Protein AF-A0A950GEF7-F1 (afdb_monomer)

Radius of gyration: 13.42 Å; Cα contacts (8 Å, |Δi|>4): 44; chains: 1; bounding box: 31×29×28 Å

Solvent-accessible surface area (backbone atoms only — not comparable to full-atom values): 3709 Å² total; per-residue (Å²): 128,95,65,90,85,55,65,45,80,46,82,62,33,86,38,83,57,90,92,48,76,40,31,58,72,36,42,68,35,58,76,67,75,46,68,42,79,57,72,82,51,69,68,58,42,62,76,68,58,89,78,85,82,85,134

Foldseek 3Di:
DPDDWDWAADCQFDDDPPPDPGRHVRVVCVVVVHTHTDDDDPVVCVVPPPDDDDD

Mean predicted aligned error: 3.31 Å

Nearest PDB structures (foldseek):
  1fm2-assembly1_B  TM=9.940E-01  e=2.863E-03  Brevundimonas diminuta
  1or0-assembly2_D  TM=9.894E-01  e=2.863E-03  Pseudomonas sp. SY-77-1
  3jtq-assembly1_B  TM=9.930E-01  e=3.276E-03  Pseudomonas sp. GK16
  2ae5-assembly1_B  TM=9.944E-01  e=4.287E-03  Pseudomonas sp. GK16
  3s8r-assembly2_B  TM=9.865E-01  e=8.403E-03  Pseudomonas sp. SY-77-1

Structure (mmCIF, N/CA/C/O backbone):
data_AF-A0A950GEF7-F1
#
_entry.id   AF-A0A950GEF7-F1
#
loop_
_atom_site.group_PDB
_atom_site.id
_atom_site.type_symbol
_atom_site.label_atom_id
_atom_site.label_alt_id
_atom_site.label_comp_id
_atom_site.label_asym_id
_atom_site.label_entity_id
_atom_site.label_seq_id
_atom_site.pdbx_PDB_ins_code
_atom_site.Cartn_x
_atom_site.Cartn_y
_atom_site.Cartn_z
_atom_site.occupancy
_atom_site.B_iso_or_equiv
_atom_site.auth_seq_id
_atom_site.auth_comp_id
_atom_site.auth_asym_id
_atom_site.auth_atom_id
_atom_site.pdbx_PDB_model_num
ATOM 1 N N . SER A 1 1 ? -17.200 -1.014 15.348 1.00 55.66 1 SER A N 1
ATOM 2 C CA . SER A 1 1 ? -16.731 0.249 15.953 1.00 55.66 1 SER A CA 1
ATOM 3 C C . SER A 1 1 ? -16.596 1.297 14.858 1.00 55.66 1 SER A C 1
ATOM 5 O O . SER A 1 1 ? -16.202 0.955 13.749 1.00 55.66 1 SER A O 1
ATOM 7 N N . SER A 1 2 ? -16.927 2.562 15.122 1.00 71.31 2 SER A N 1
ATOM 8 C CA . SER A 1 2 ? -16.732 3.684 14.186 1.00 71.31 2 SER A CA 1
ATOM 9 C C . SER A 1 2 ? -15.262 4.139 14.153 1.00 71.31 2 SER A C 1
ATOM 11 O O . SER A 1 2 ? -14.953 5.308 14.364 1.00 71.31 2 SER A O 1
ATOM 13 N N . GLY A 1 3 ? -14.335 3.190 13.988 1.00 79.44 3 GLY A N 1
ATOM 14 C CA . GLY A 1 3 ? -12.897 3.454 14.009 1.00 79.44 3 GLY A CA 1
ATOM 15 C C . GLY A 1 3 ? -12.446 4.353 12.854 1.00 79.44 3 GLY A C 1
ATOM 16 O O . GLY A 1 3 ? -13.128 4.465 11.834 1.00 79.44 3 GLY A O 1
ATOM 17 N N . ALA A 1 4 ? -11.274 4.980 13.005 1.00 88.81 4 ALA A N 1
ATOM 18 C CA . ALA A 1 4 ? -10.737 5.877 11.982 1.00 88.81 4 ALA A CA 1
ATOM 19 C C . ALA A 1 4 ? -10.612 5.180 10.617 1.00 88.81 4 ALA A C 1
ATOM 21 O O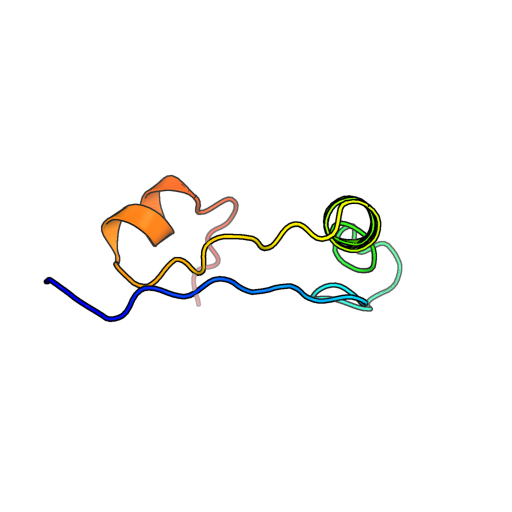 . ALA A 1 4 ? -10.112 4.049 10.521 1.00 88.81 4 ALA A O 1
ATOM 22 N N . ARG A 1 5 ? -11.064 5.880 9.572 1.00 92.00 5 ARG A N 1
ATOM 23 C CA . ARG A 1 5 ? -10.906 5.481 8.174 1.00 92.00 5 ARG A CA 1
ATOM 24 C C . ARG A 1 5 ? -9.617 6.087 7.633 1.00 92.00 5 ARG A C 1
ATOM 26 O O . ARG A 1 5 ? -9.303 7.232 7.929 1.00 92.00 5 ARG A O 1
ATOM 33 N N . SER A 1 6 ? -8.884 5.299 6.864 1.00 94.88 6 SER A N 1
ATOM 34 C CA . SER A 1 6 ? -7.639 5.703 6.228 1.00 94.88 6 SER A CA 1
ATOM 35 C C . SER A 1 6 ? -7.468 4.983 4.898 1.00 94.88 6 SER A C 1
ATOM 37 O O . SER A 1 6 ? -8.033 3.899 4.672 1.00 94.88 6 SER A O 1
ATOM 39 N N . GLU A 1 7 ? -6.675 5.614 4.043 1.00 97.44 7 GLU A N 1
ATOM 40 C CA . GLU A 1 7 ? -6.242 5.116 2.748 1.00 97.44 7 GLU A CA 1
ATOM 41 C C . GLU A 1 7 ? -4.720 5.258 2.654 1.00 97.44 7 GLU A C 1
ATOM 43 O O . GLU A 1 7 ? -4.132 6.133 3.291 1.00 97.44 7 GLU A O 1
ATOM 48 N N . VAL A 1 8 ? -4.074 4.341 1.939 1.00 97.31 8 VAL A N 1
ATOM 49 C CA . VAL A 1 8 ? -2.620 4.163 1.930 1.00 97.31 8 VAL A CA 1
ATOM 50 C C . VAL A 1 8 ? -2.127 3.737 0.552 1.00 97.31 8 VAL A C 1
ATOM 52 O O . VAL A 1 8 ? -2.871 3.167 -0.248 1.00 97.31 8 VAL A O 1
ATOM 55 N N . LEU A 1 9 ? -0.843 3.971 0.302 1.00 98.00 9 LEU A N 1
ATOM 56 C CA . LEU A 1 9 ? -0.140 3.522 -0.890 1.00 98.00 9 LEU A CA 1
ATOM 57 C C . LEU A 1 9 ? 1.337 3.290 -0.551 1.00 98.00 9 LEU A C 1
ATOM 59 O O . LEU A 1 9 ? 1.921 4.067 0.200 1.00 98.00 9 LEU A O 1
ATOM 63 N N . LEU A 1 10 ? 1.934 2.236 -1.112 1.00 98.00 10 LEU A N 1
ATOM 64 C CA . LEU A 1 10 ? 3.369 1.956 -1.022 1.00 98.00 10 LEU A CA 1
ATOM 65 C C . LEU A 1 10 ? 3.970 1.993 -2.430 1.00 98.00 10 LEU A C 1
ATOM 67 O O . LEU A 1 10 ? 3.739 1.081 -3.219 1.00 98.00 10 LEU A O 1
ATOM 71 N N . THR A 1 11 ? 4.747 3.029 -2.751 1.00 96.12 11 THR A N 1
ATOM 72 C CA . THR A 1 11 ? 5.324 3.212 -4.099 1.00 96.12 11 THR A CA 1
ATOM 73 C C . THR A 1 11 ? 6.390 2.175 -4.455 1.00 96.12 11 THR A C 1
ATOM 75 O O . THR A 1 11 ? 6.631 1.944 -5.633 1.00 96.12 11 THR A O 1
ATOM 78 N N . TYR A 1 12 ? 6.985 1.514 -3.460 1.00 95.44 12 TYR A N 1
ATOM 79 C CA . TYR A 1 12 ? 7.968 0.435 -3.642 1.00 95.44 12 TYR A CA 1
ATOM 80 C C . TYR A 1 12 ? 7.472 -0.917 -3.109 1.00 95.44 12 TYR A C 1
ATOM 82 O O . TYR A 1 12 ? 8.269 -1.785 -2.747 1.00 95.44 12 TYR A O 1
ATOM 90 N N . GLY A 1 13 ? 6.148 -1.080 -3.018 1.00 96.31 13 GLY A N 1
ATOM 91 C CA . GLY A 1 13 ? 5.538 -2.319 -2.554 1.00 96.31 13 GLY A CA 1
ATOM 92 C C . GLY A 1 13 ? 5.852 -2.651 -1.089 1.00 96.31 13 GLY A C 1
ATOM 93 O O . GLY A 1 13 ? 6.321 -1.807 -0.327 1.00 96.31 13 GLY A O 1
ATOM 94 N N . ASN A 1 14 ? 5.541 -3.880 -0.671 1.00 97.81 14 ASN A N 1
ATOM 95 C CA . ASN A 1 14 ? 5.710 -4.337 0.717 1.00 97.81 14 ASN A CA 1
ATOM 96 C C . ASN A 1 14 ? 6.762 -5.449 0.884 1.00 97.81 14 ASN A C 1
ATOM 98 O O . ASN A 1 14 ? 7.016 -5.892 2.002 1.00 97.81 14 ASN A O 1
ATOM 102 N N . ALA A 1 15 ? 7.367 -5.938 -0.201 1.00 97.69 15 ALA A N 1
ATOM 103 C CA . ALA A 1 15 ? 8.432 -6.937 -0.122 1.00 97.69 15 ALA A CA 1
ATOM 104 C C . ALA A 1 15 ? 9.426 -6.803 -1.279 1.00 97.69 15 ALA A C 1
ATOM 106 O O . ALA A 1 15 ? 9.029 -6.771 -2.440 1.00 97.69 15 ALA A O 1
ATOM 107 N N . SER A 1 16 ? 10.720 -6.812 -0.949 1.00 96.50 16 SER A N 1
ATOM 108 C CA . SER A 1 16 ? 11.840 -6.603 -1.880 1.00 96.50 16 SER A CA 1
ATOM 109 C C . SER A 1 16 ? 12.679 -7.858 -2.156 1.00 96.50 16 SER A C 1
ATOM 111 O O . SER A 1 16 ? 13.705 -7.781 -2.830 1.00 96.50 16 SER A O 1
ATOM 113 N N . ARG A 1 17 ? 12.276 -9.030 -1.640 1.00 96.81 17 ARG A N 1
ATOM 114 C CA . ARG A 1 17 ? 12.977 -10.291 -1.932 1.00 96.81 17 ARG A CA 1
ATOM 115 C C . ARG A 1 17 ? 12.908 -10.599 -3.439 1.00 96.81 17 ARG A C 1
ATOM 117 O O . ARG A 1 17 ? 11.837 -10.414 -4.023 1.00 96.81 17 ARG A O 1
ATOM 124 N N . PRO A 1 18 ? 13.990 -11.109 -4.061 1.00 95.94 18 PRO A N 1
ATOM 125 C CA . PRO A 1 18 ? 13.963 -11.531 -5.461 1.00 95.94 18 PRO A CA 1
ATOM 126 C C . PRO A 1 18 ? 12.805 -12.495 -5.744 1.00 95.94 18 PRO A C 1
ATOM 128 O O . PRO A 1 18 ? 12.566 -13.422 -4.971 1.00 95.94 18 PRO A O 1
ATOM 131 N N . GLY A 1 19 ? 12.070 -12.255 -6.832 1.00 93.19 19 GLY A N 1
ATOM 132 C CA . GLY A 1 19 ? 10.900 -13.054 -7.219 1.00 93.19 19 GLY A CA 1
ATOM 133 C C . GLY A 1 19 ? 9.602 -12.738 -6.463 1.00 93.19 19 GLY A C 1
ATOM 134 O O . GLY A 1 19 ? 8.569 -13.321 -6.780 1.00 93.19 19 GLY A O 1
ATOM 135 N N . SER A 1 20 ? 9.612 -11.818 -5.491 1.00 95.44 20 SER A N 1
ATOM 136 C CA . SER A 1 20 ? 8.387 -11.363 -4.826 1.00 95.44 20 SER A CA 1
ATOM 137 C C . SER A 1 20 ? 7.467 -10.631 -5.813 1.00 95.44 20 SER A C 1
ATOM 139 O O . SER A 1 20 ? 7.920 -9.690 -6.470 1.00 95.44 20 SER A O 1
ATOM 141 N N . PRO A 1 21 ? 6.164 -10.959 -5.870 1.00 95.19 21 PRO A N 1
ATOM 142 C CA . PRO A 1 21 ? 5.214 -10.203 -6.684 1.00 95.19 21 PRO A CA 1
ATOM 143 C C . PRO A 1 21 ? 4.895 -8.821 -6.086 1.00 95.19 21 PRO A C 1
ATOM 145 O O . PRO A 1 21 ? 4.326 -7.973 -6.763 1.00 95.19 21 PRO A O 1
ATOM 148 N N . HIS A 1 22 ? 5.277 -8.566 -4.830 1.00 97.25 22 HIS A N 1
ATOM 149 C CA . HIS A 1 22 ? 4.823 -7.411 -4.050 1.00 97.25 22 HIS A CA 1
ATOM 150 C C . HIS A 1 22 ? 5.791 -6.220 -4.027 1.00 97.25 22 HIS A C 1
ATOM 152 O O . HIS A 1 22 ? 5.706 -5.405 -3.110 1.00 97.25 22 HIS A O 1
ATOM 158 N N . ILE A 1 23 ? 6.737 -6.123 -4.971 1.00 96.44 23 ILE A N 1
ATOM 159 C CA . ILE A 1 23 ? 7.676 -4.985 -5.063 1.00 96.44 23 ILE A CA 1
ATOM 160 C C . ILE A 1 23 ? 7.107 -3.815 -5.882 1.00 96.44 23 ILE A C 1
ATOM 162 O O . ILE A 1 23 ? 7.409 -2.658 -5.612 1.00 96.44 23 ILE A O 1
ATOM 166 N N . ALA A 1 24 ? 6.262 -4.107 -6.872 1.00 95.69 24 ALA A N 1
ATOM 167 C CA . ALA A 1 24 ? 5.753 -3.124 -7.832 1.00 95.69 24 ALA A CA 1
ATOM 168 C C . ALA A 1 24 ? 4.230 -3.212 -8.045 1.00 95.69 24 ALA A C 1
ATOM 170 O O . ALA A 1 24 ? 3.681 -2.504 -8.887 1.00 95.69 24 ALA A O 1
ATOM 171 N N . ASP A 1 25 ? 3.531 -4.049 -7.271 1.00 96.75 25 ASP A N 1
ATOM 172 C CA . ASP A 1 25 ? 2.096 -4.337 -7.441 1.00 96.75 25 ASP A CA 1
ATOM 173 C C . ASP A 1 25 ? 1.165 -3.137 -7.200 1.00 96.75 25 ASP A C 1
ATOM 175 O O . ASP A 1 25 ? -0.028 -3.205 -7.496 1.00 96.75 25 ASP A O 1
ATOM 179 N N . GLN A 1 26 ? 1.712 -2.034 -6.689 1.00 97.69 26 GLN A N 1
ATOM 180 C CA . GLN A 1 26 ? 0.991 -0.800 -6.396 1.00 97.69 26 GLN A CA 1
ATOM 181 C C . GLN A 1 26 ? 1.333 0.378 -7.313 1.00 97.69 26 GLN A C 1
ATOM 183 O O . GLN A 1 26 ? 0.745 1.454 -7.173 1.00 97.69 26 GLN A O 1
ATOM 188 N N . LEU A 1 27 ? 2.258 0.198 -8.261 1.00 97.12 27 LEU A N 1
ATOM 189 C CA . LEU A 1 27 ? 2.589 1.243 -9.231 1.00 97.12 27 LEU A CA 1
ATOM 190 C C . LEU A 1 27 ? 1.381 1.701 -10.067 1.00 97.12 27 LEU A C 1
ATOM 192 O O . LEU A 1 27 ? 1.254 2.912 -10.251 1.00 97.12 27 LEU A O 1
ATOM 196 N N . PRO A 1 28 ? 0.444 0.826 -10.492 1.00 97.50 28 PRO A N 1
ATOM 197 C CA . PRO A 1 28 ? -0.744 1.285 -11.209 1.00 97.50 28 PRO A CA 1
ATOM 198 C C . PRO A 1 28 ? -1.598 2.265 -10.391 1.00 97.50 28 PRO A C 1
ATOM 200 O O . PRO A 1 28 ? -2.131 3.232 -10.926 1.00 97.50 28 PRO A O 1
ATOM 203 N N . GLN A 1 29 ? -1.726 2.063 -9.078 1.00 98.31 29 GLN A N 1
ATOM 204 C CA . GLN A 1 29 ? -2.459 2.977 -8.201 1.00 98.31 29 GLN A CA 1
ATOM 205 C C . GLN A 1 29 ? -1.715 4.308 -8.052 1.00 98.31 29 GLN A C 1
ATOM 207 O O . GLN A 1 29 ? -2.352 5.358 -8.076 1.00 98.31 29 GLN A O 1
ATOM 212 N N . PHE A 1 30 ? -0.381 4.276 -7.963 1.00 97.75 30 PHE A N 1
ATOM 213 C CA . PHE A 1 30 ? 0.436 5.491 -7.944 1.00 97.75 30 PHE A CA 1
ATOM 214 C C . PHE A 1 30 ? 0.255 6.326 -9.216 1.00 97.75 30 PHE A C 1
ATOM 216 O O . PHE A 1 30 ? -0.028 7.520 -9.123 1.00 97.75 30 PHE A O 1
A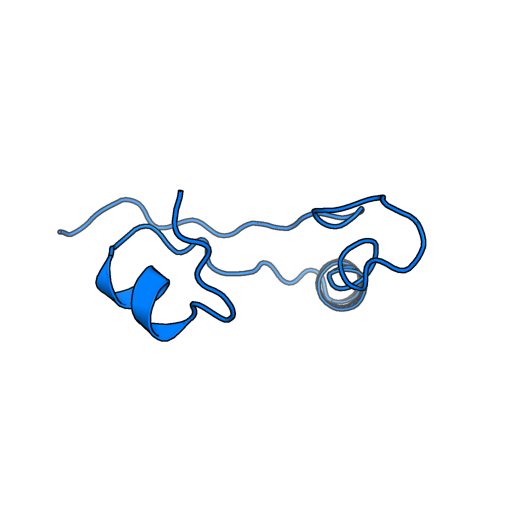TOM 223 N N . GLU A 1 31 ? 0.348 5.693 -10.388 1.00 98.12 31 GLU A N 1
ATOM 224 C CA . GLU A 1 31 ? 0.150 6.344 -11.688 1.00 98.12 31 GLU A CA 1
ATOM 225 C C . GLU A 1 31 ? -1.231 7.008 -11.782 1.00 98.12 31 GLU A C 1
ATOM 227 O O . GLU A 1 31 ? -1.353 8.162 -12.192 1.00 98.12 31 GLU A O 1
ATOM 232 N N . ASN A 1 32 ? -2.265 6.318 -11.296 1.00 98.19 32 ASN A N 1
ATOM 233 C CA . ASN A 1 32 ? -3.643 6.804 -11.301 1.00 98.19 32 ASN A CA 1
ATOM 234 C C . ASN A 1 32 ? -3.990 7.743 -10.130 1.00 98.19 32 ASN A C 1
ATOM 236 O O . ASN A 1 32 ? -5.152 8.120 -9.982 1.00 98.19 32 ASN A O 1
ATOM 240 N N . LYS A 1 33 ? -3.022 8.118 -9.278 1.00 97.81 33 LYS A N 1
ATOM 241 C CA . LYS A 1 33 ? -3.248 8.905 -8.047 1.00 97.81 33 LYS A CA 1
ATOM 242 C C . LYS A 1 33 ? -4.350 8.316 -7.150 1.00 97.81 33 LYS A C 1
ATOM 244 O O . LYS A 1 33 ? -5.080 9.046 -6.481 1.00 97.81 33 LYS A O 1
ATOM 249 N N . ALA A 1 34 ? -4.466 6.993 -7.140 1.00 98.31 34 ALA A N 1
ATOM 250 C CA . ALA A 1 34 ? -5.436 6.252 -6.355 1.00 98.31 34 ALA A CA 1
ATOM 251 C C . ALA A 1 34 ? -4.794 5.728 -5.065 1.00 98.31 34 ALA A C 1
ATOM 253 O O . ALA A 1 34 ? -3.661 5.243 -5.059 1.00 98.31 34 ALA A O 1
ATOM 254 N N . LEU A 1 35 ? -5.540 5.785 -3.963 1.00 98.25 35 LEU A N 1
ATOM 255 C CA . LEU A 1 35 ? -5.149 5.169 -2.698 1.00 98.25 35 LEU A CA 1
ATOM 256 C C . LEU A 1 35 ? -5.932 3.873 -2.478 1.00 98.25 35 LEU A C 1
ATOM 258 O O . LEU A 1 35 ? -7.010 3.666 -3.035 1.00 98.25 35 LEU A O 1
ATOM 262 N N . ARG A 1 36 ? -5.386 2.978 -1.651 1.00 96.88 36 ARG A N 1
ATOM 263 C CA . ARG A 1 36 ? -6.053 1.738 -1.240 1.00 96.88 36 ARG A CA 1
ATOM 264 C C . ARG A 1 36 ? -6.584 1.880 0.175 1.00 96.88 36 ARG A C 1
ATOM 266 O O . ARG A 1 36 ? -5.924 2.452 1.038 1.00 96.88 36 ARG A O 1
ATOM 273 N N . ARG A 1 37 ? -7.745 1.293 0.455 1.00 96.19 37 ARG A N 1
ATOM 274 C CA . ARG A 1 37 ? -8.296 1.242 1.814 1.00 96.19 37 ARG A CA 1
ATOM 275 C C . ARG A 1 37 ? -7.339 0.497 2.751 1.00 96.19 37 ARG A C 1
ATOM 277 O O . ARG A 1 37 ? -6.972 -0.640 2.476 1.00 96.19 37 ARG A O 1
ATOM 284 N N . ALA A 1 38 ? -7.007 1.092 3.896 1.00 96.00 38 ALA A 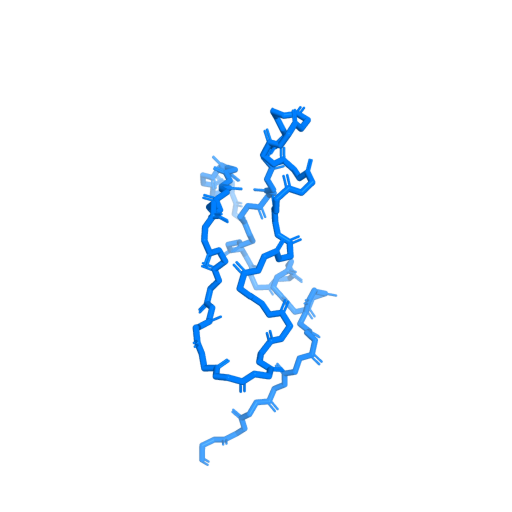N 1
ATOM 285 C CA . ALA A 1 38 ? -6.364 0.350 4.977 1.00 96.00 38 ALA A CA 1
ATOM 286 C C . ALA A 1 38 ? -7.424 -0.437 5.767 1.00 96.00 38 ALA A C 1
ATOM 288 O O . ALA A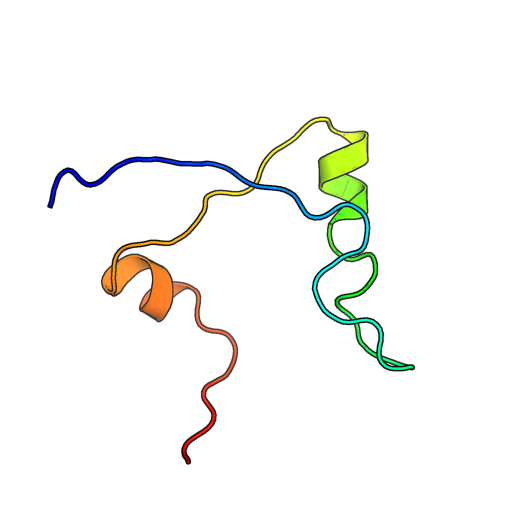 1 38 ? -8.315 0.159 6.389 1.00 96.00 38 ALA A O 1
ATOM 289 N N . TRP A 1 39 ? -7.340 -1.768 5.738 1.00 94.94 39 TRP A N 1
ATOM 290 C CA . TRP A 1 39 ? -8.194 -2.648 6.540 1.00 94.94 39 TRP A CA 1
ATOM 291 C C . TRP A 1 39 ? -7.742 -2.612 7.999 1.00 94.94 39 TRP A C 1
ATOM 293 O O . TRP A 1 39 ? -6.565 -2.801 8.298 1.00 94.94 39 TRP A O 1
ATOM 303 N N .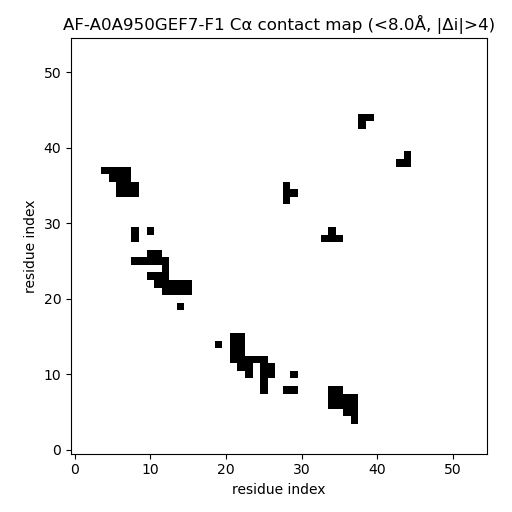 ARG A 1 40 ? -8.668 -2.308 8.910 1.00 93.00 40 ARG A N 1
ATOM 304 C CA . ARG A 1 40 ? -8.358 -2.094 10.336 1.00 93.00 40 ARG A CA 1
ATOM 305 C C . ARG A 1 40 ? -9.249 -2.881 11.280 1.00 93.00 40 ARG A C 1
ATOM 307 O O . ARG A 1 40 ? -8.863 -3.109 12.422 1.00 93.00 40 ARG A O 1
ATOM 314 N N . ASP A 1 41 ? -10.445 -3.249 10.840 1.00 92.38 41 ASP A N 1
ATOM 315 C CA . ASP A 1 41 ? -11.328 -4.120 11.598 1.00 92.38 41 ASP A CA 1
ATOM 316 C C . ASP A 1 41 ? -11.115 -5.581 11.189 1.00 92.38 41 ASP A C 1
ATOM 318 O O . ASP A 1 41 ? -10.723 -5.885 10.063 1.00 92.38 41 ASP A O 1
ATOM 322 N N . ARG A 1 42 ? -11.380 -6.494 12.126 1.00 93.56 42 ARG A N 1
ATOM 323 C CA . ARG A 1 42 ? -11.167 -7.929 11.923 1.00 93.56 42 ARG A CA 1
ATOM 324 C C . ARG A 1 42 ? -11.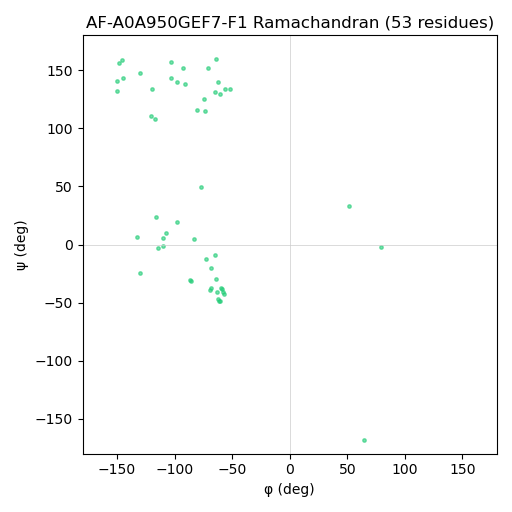954 -8.473 10.728 1.00 93.56 42 ARG A C 1
ATOM 326 O O . ARG A 1 42 ? -11.396 -9.252 9.968 1.00 93.56 42 ARG A O 1
ATOM 333 N N . GLY A 1 43 ? -13.202 -8.040 10.541 1.00 94.56 43 GLY A N 1
ATOM 334 C CA . GLY A 1 43 ? -14.054 -8.537 9.461 1.00 94.56 43 GLY A CA 1
ATOM 335 C C . GLY A 1 43 ? -13.475 -8.223 8.083 1.00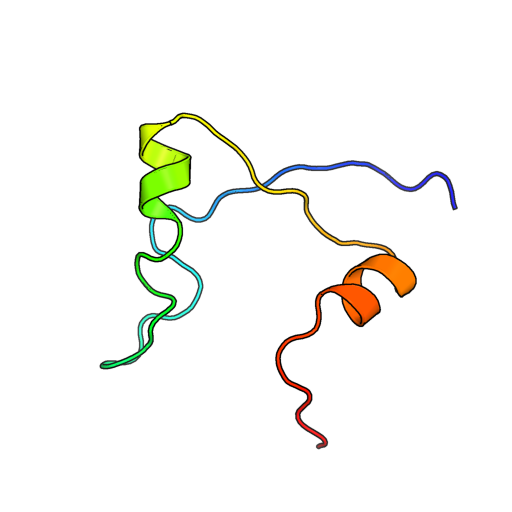 94.56 43 GLY A C 1
ATOM 336 O O . GLY A 1 43 ? -13.362 -9.118 7.248 1.00 94.56 43 GLY A O 1
ATOM 337 N N . THR A 1 44 ? -13.036 -6.980 7.857 1.00 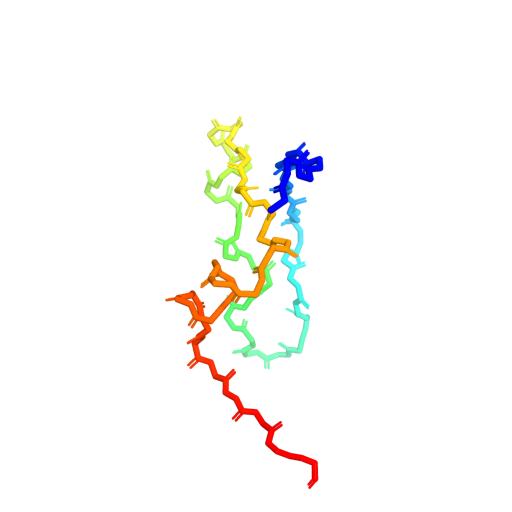94.12 44 THR A N 1
ATOM 338 C CA . THR A 1 44 ? -12.414 -6.605 6.576 1.00 94.12 44 THR A CA 1
ATOM 339 C C . THR A 1 44 ? -11.061 -7.274 6.363 1.00 94.12 44 THR A C 1
ATOM 341 O O . THR A 1 44 ? -10.774 -7.698 5.245 1.00 94.12 44 THR A O 1
ATOM 344 N N . VAL A 1 45 ? -10.251 -7.438 7.413 1.00 96.12 45 VAL A N 1
ATOM 345 C CA . VAL A 1 45 ? -8.992 -8.195 7.320 1.00 96.12 45 VAL A CA 1
ATOM 346 C C . VAL A 1 45 ? -9.264 -9.647 6.924 1.00 96.12 45 VAL A C 1
ATOM 348 O O . VAL A 1 45 ? -8.658 -10.147 5.978 1.00 96.12 45 VAL A O 1
ATOM 351 N N . GLU A 1 46 ? -10.201 -10.321 7.591 1.00 97.44 46 GLU A N 1
ATOM 352 C CA . GLU A 1 46 ? -10.529 -11.726 7.330 1.00 97.44 46 GLU A CA 1
ATOM 353 C C . GLU A 1 46 ? -11.075 -11.949 5.918 1.00 97.44 46 GLU A C 1
ATOM 355 O O . GLU A 1 46 ? -10.659 -12.904 5.262 1.00 97.44 46 GLU A O 1
ATOM 360 N N . GLN A 1 47 ? -11.939 -11.051 5.434 1.00 97.62 47 GLN A N 1
ATOM 361 C CA . GLN A 1 47 ? -12.506 -11.103 4.081 1.00 97.62 47 GLN A CA 1
ATOM 362 C C . GLN A 1 47 ? -11.453 -10.942 2.978 1.00 97.62 47 GLN A C 1
ATOM 364 O O . GLN A 1 47 ? -11.626 -11.489 1.894 1.00 97.62 47 GLN A O 1
ATOM 369 N N . ASN A 1 48 ? -10.367 -10.209 3.242 1.00 96.69 48 ASN A N 1
ATOM 370 C CA . ASN A 1 48 ? -9.320 -9.924 2.257 1.00 96.69 48 ASN A CA 1
ATOM 371 C C . ASN A 1 48 ? -8.011 -10.702 2.512 1.00 96.69 48 ASN A C 1
ATOM 373 O O . ASN A 1 48 ? -6.981 -10.424 1.896 1.00 96.69 48 ASN A O 1
ATOM 377 N N . THR A 1 49 ? -8.013 -11.670 3.434 1.00 97.75 49 THR A N 1
ATOM 378 C CA . THR A 1 49 ? -6.825 -12.471 3.754 1.00 97.75 49 THR A CA 1
ATOM 379 C C . THR A 1 49 ? -6.529 -13.469 2.633 1.00 97.75 49 THR A C 1
ATOM 381 O O . THR A 1 49 ? -7.287 -14.414 2.430 1.00 97.75 49 THR A O 1
ATOM 384 N N . VAL A 1 50 ? -5.387 -13.309 1.957 1.00 97.19 50 VAL A N 1
ATOM 385 C CA . VAL A 1 50 ? -4.944 -14.217 0.877 1.00 97.19 50 VAL A CA 1
ATOM 386 C C . VAL A 1 50 ? -4.185 -15.439 1.414 1.00 97.19 50 VAL A C 1
ATOM 388 O O . VAL A 1 50 ? -4.265 -16.520 0.838 1.00 97.19 50 VAL A O 1
ATOM 391 N N . LYS A 1 51 ? -3.461 -15.301 2.532 1.00 96.94 51 LYS A N 1
ATOM 392 C CA . LYS A 1 51 ? -2.662 -16.377 3.143 1.00 96.94 51 LYS A CA 1
ATOM 393 C C . LYS A 1 51 ? -2.689 -16.268 4.670 1.00 96.94 51 LYS A C 1
ATOM 395 O O . LYS A 1 51 ? -2.665 -15.161 5.202 1.00 96.94 51 LYS A O 1
ATOM 400 N N . ARG A 1 52 ? -2.720 -17.409 5.366 1.00 97.62 52 ARG A N 1
ATOM 401 C CA . ARG A 1 52 ? -2.523 -17.519 6.822 1.00 97.62 52 ARG A CA 1
ATOM 402 C C . ARG A 1 52 ? -1.311 -18.401 7.093 1.00 97.62 52 ARG A C 1
ATOM 404 O O . ARG A 1 52 ? -1.187 -19.460 6.485 1.00 97.62 52 ARG A O 1
ATOM 411 N N . GLU A 1 53 ? -0.444 -17.964 7.993 1.00 96.81 53 GLU A N 1
ATOM 412 C CA . GLU A 1 53 ? 0.737 -18.711 8.427 1.00 96.81 53 GLU A CA 1
ATOM 413 C C . GLU A 1 53 ? 0.610 -18.939 9.938 1.00 96.81 53 GLU A C 1
ATOM 415 O O . GLU A 1 53 ? 0.617 -17.963 10.690 1.00 96.81 53 GLU A O 1
ATOM 420 N N . PRO A 1 54 ? 0.386 -20.184 10.395 1.00 93.69 54 PRO A N 1
ATOM 421 C CA . PRO A 1 54 ? 0.454 -20.503 11.815 1.00 93.69 54 PRO A CA 1
ATOM 422 C C . PRO A 1 54 ? 1.912 -20.446 12.295 1.00 93.69 54 PRO A C 1
ATOM 424 O O . PRO A 1 54 ? 2.832 -20.661 11.504 1.00 93.69 54 PRO A O 1
ATOM 427 N N . PHE A 1 55 ? 2.095 -20.143 13.579 1.00 86.06 55 PHE A N 1
ATOM 428 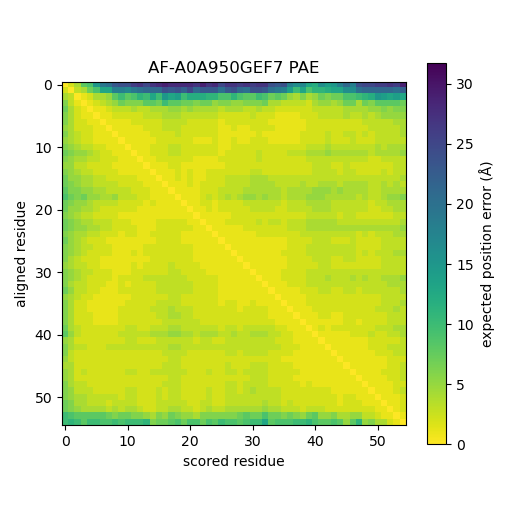C CA . PHE A 1 55 ? 3.403 -20.103 14.237 1.00 86.06 55 PHE A CA 1
ATOM 429 C C . PHE A 1 55 ? 3.846 -21.492 14.694 1.00 86.06 55 PHE A C 1
ATOM 431 O O . PHE A 1 55 ? 2.957 -22.278 15.097 1.00 86.06 55 PHE A O 1
#

Secondary structure (DSSP, 8-state):
--PPP-EE--TT-S--STT-GGGSTTHHHHHTTPPEE---SHHHHHHT-------

pLDDT: mean 94.55, std 6.99, range [55.66, 98.31]

Sequence (55 aa):
SSGARSEVLLTYGNASRPGSPHIADQLPQFENKALRRAWRDRGTVEQNTVKREPF